Protein AF-A0A2R6NKN7-F1 (afdb_monomer_lite)

Radius of gyration: 18.36 Å; chains: 1; bounding box: 41×21×48 Å

Sequence (72 aa):
MSDGLCAVALQELSGWTNQRKAFGKPLNSQAVIRSKLAAMIARAESVQSWLENLTYQMNNMSYKEQAQKLAG

Organism: NCBI:txid98765

Foldseek 3Di:
DVLVVLVVVLVVVVVVQQVDDDPNGGNCVDPVSVVVSVVSVVVSVVVVVVVVVLVVCVVPDDPVVCCVPVVD

pLDDT: mean 79.85, std 10.1, range [44.34, 90.94]

Structure (mmCIF, N/CA/C/O backbone):
data_AF-A0A2R6NKN7-F1
#
_entry.id   AF-A0A2R6NKN7-F1
#
loop_
_atom_site.group_PDB
_atom_site.id
_atom_site.type_symbol
_atom_site.label_atom_id
_atom_site.label_alt_id
_atom_site.label_comp_id
_atom_site.label_asym_id
_atom_site.label_entity_id
_atom_site.label_seq_id
_atom_site.pdbx_PDB_ins_code
_atom_site.Cartn_x
_atom_site.Cartn_y
_atom_site.Cartn_z
_atom_site.occupancy
_atom_site.B_iso_or_equiv
_atom_site.auth_seq_id
_atom_site.auth_comp_id
_atom_site.auth_asym_id
_atom_site.auth_atom_id
_atom_site.pdbx_PDB_model_num
ATOM 1 N N . MET A 1 1 ? 8.211 11.116 -10.093 1.00 44.34 1 MET A N 1
ATOM 2 C CA . MET A 1 1 ? 7.431 12.197 -9.431 1.00 44.34 1 MET A CA 1
ATOM 3 C C . MET A 1 1 ? 6.064 11.701 -8.940 1.00 44.34 1 MET A C 1
ATOM 5 O O . MET A 1 1 ? 5.555 12.261 -7.981 1.00 44.34 1 MET A O 1
ATOM 9 N N . SER A 1 2 ? 5.498 10.631 -9.520 1.00 46.06 2 SER A N 1
ATOM 10 C CA . SER A 1 2 ? 4.265 9.967 -9.054 1.00 46.06 2 SER A CA 1
ATOM 11 C C . SER A 1 2 ? 4.408 9.194 -7.735 1.00 46.06 2 SER A C 1
ATOM 13 O O . SER A 1 2 ? 3.449 9.119 -6.972 1.00 46.06 2 SER A O 1
ATOM 15 N N . ASP A 1 3 ? 5.594 8.654 -7.439 1.00 57.81 3 ASP A N 1
ATOM 16 C CA . ASP A 1 3 ? 5.761 7.665 -6.356 1.00 57.81 3 ASP A CA 1
ATOM 17 C C . ASP A 1 3 ? 5.752 8.297 -4.956 1.00 57.81 3 ASP A C 1
ATOM 19 O O . ASP A 1 3 ? 5.257 7.707 -3.997 1.00 57.81 3 ASP A O 1
ATOM 23 N N . GLY A 1 4 ? 6.198 9.553 -4.844 1.00 63.97 4 GLY A N 1
ATOM 24 C CA . GLY A 1 4 ? 6.162 10.297 -3.582 1.00 63.97 4 GLY A CA 1
ATOM 25 C C . GLY A 1 4 ? 4.746 10.660 -3.125 1.00 63.97 4 GLY A C 1
ATOM 26 O O . GLY A 1 4 ? 4.490 10.758 -1.928 1.00 63.97 4 GLY A O 1
ATOM 27 N N . LEU A 1 5 ? 3.798 10.813 -4.056 1.00 63.19 5 LEU A N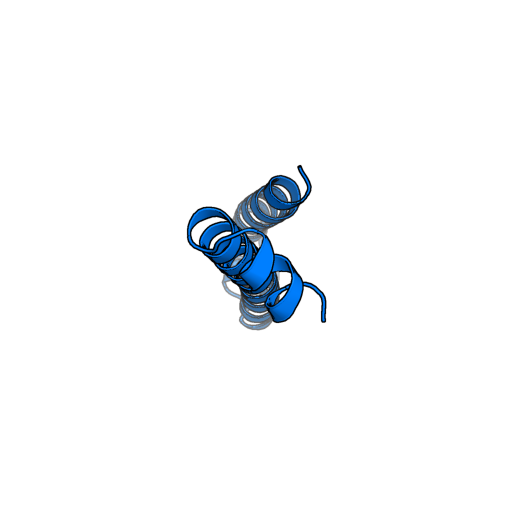 1
ATOM 28 C CA . LEU A 1 5 ? 2.444 11.262 -3.728 1.00 63.19 5 LEU A CA 1
ATOM 29 C C . LEU A 1 5 ? 1.654 10.195 -2.951 1.00 63.19 5 LEU A C 1
ATOM 31 O O . LEU A 1 5 ? 0.933 10.527 -2.011 1.00 63.19 5 LEU A O 1
ATOM 35 N N . CYS A 1 6 ? 1.816 8.913 -3.302 1.00 72.25 6 CYS A N 1
ATOM 36 C CA . CYS A 1 6 ? 1.131 7.815 -2.613 1.00 72.25 6 CYS A CA 1
ATOM 37 C C . CYS A 1 6 ? 1.655 7.607 -1.185 1.00 72.25 6 CYS A C 1
ATOM 39 O O . CYS A 1 6 ? 0.858 7.407 -0.269 1.00 72.25 6 CYS A O 1
ATOM 41 N N . ALA A 1 7 ? 2.972 7.703 -0.980 1.00 76.69 7 ALA A N 1
ATOM 42 C CA . ALA A 1 7 ? 3.579 7.547 0.340 1.00 76.69 7 ALA A CA 1
ATOM 43 C C . ALA A 1 7 ? 3.152 8.667 1.304 1.00 76.69 7 ALA A C 1
ATOM 45 O O . ALA A 1 7 ? 2.749 8.390 2.435 1.00 76.69 7 ALA A O 1
ATOM 46 N N . VAL A 1 8 ? 3.149 9.919 0.834 1.00 80.81 8 VAL A N 1
ATOM 47 C CA . VAL A 1 8 ? 2.704 11.074 1.630 1.00 80.81 8 VAL A CA 1
ATOM 48 C C . VAL A 1 8 ? 1.219 10.950 1.985 1.00 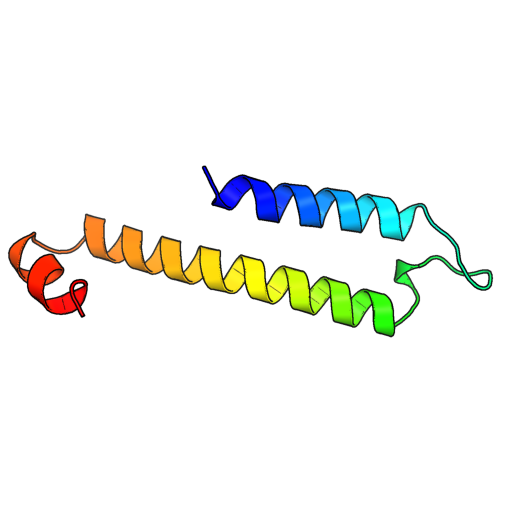80.81 8 VAL A C 1
ATOM 50 O O . VAL A 1 8 ? 0.848 11.117 3.143 1.00 80.81 8 VAL A O 1
ATOM 53 N N . ALA A 1 9 ? 0.363 10.564 1.033 1.00 81.75 9 ALA A N 1
ATOM 54 C CA . ALA A 1 9 ? -1.067 10.393 1.292 1.00 81.75 9 ALA A CA 1
ATOM 55 C C . ALA A 1 9 ? -1.368 9.316 2.356 1.00 81.75 9 ALA A C 1
ATOM 57 O O . ALA A 1 9 ? -2.249 9.507 3.195 1.00 81.75 9 ALA A O 1
ATOM 58 N N . LEU A 1 10 ? -0.635 8.196 2.353 1.00 85.25 10 LEU A N 1
ATOM 59 C CA . LEU A 1 10 ? -0.774 7.138 3.362 1.00 85.25 10 LEU A CA 1
ATOM 60 C C . LEU A 1 10 ? -0.314 7.594 4.751 1.00 85.25 10 LEU A C 1
ATOM 62 O O . LEU A 1 10 ? -0.952 7.263 5.754 1.00 85.25 10 LEU A O 1
ATOM 66 N N . GLN A 1 11 ? 0.770 8.366 4.808 1.00 84.06 11 GLN A N 1
ATOM 67 C CA . GLN A 1 11 ? 1.330 8.883 6.053 1.00 84.06 11 GLN A CA 1
ATOM 68 C C . GLN A 1 11 ? 0.377 9.887 6.718 1.00 84.06 11 GLN A C 1
ATOM 70 O O . GLN A 1 11 ? 0.057 9.744 7.901 1.00 84.06 11 GLN A O 1
ATOM 75 N N . GLU A 1 12 ? -0.185 10.808 5.934 1.00 85.56 12 GLU A N 1
ATOM 76 C CA . GLU A 1 12 ? -1.210 11.753 6.390 1.00 85.56 12 GLU A CA 1
ATOM 77 C C . GLU A 1 12 ? -2.488 11.038 6.856 1.00 85.56 12 GLU A C 1
ATOM 79 O O . GLU A 1 12 ? -3.043 11.350 7.915 1.00 85.56 12 GLU A O 1
ATOM 84 N N . LEU A 1 13 ? -2.939 10.012 6.124 1.00 85.25 13 LEU A N 1
ATOM 85 C CA . LEU A 1 13 ? -4.126 9.232 6.493 1.00 85.25 13 LEU A CA 1
ATOM 86 C C . LEU A 1 13 ? -3.924 8.458 7.809 1.00 85.25 13 LEU A C 1
ATOM 88 O O . LEU A 1 13 ? -4.839 8.374 8.636 1.00 85.25 13 LEU A O 1
ATOM 92 N N . SER A 1 14 ? -2.726 7.918 8.036 1.00 83.31 14 SER A N 1
ATOM 93 C CA . SER A 1 14 ? -2.357 7.273 9.302 1.00 83.31 14 SER A CA 1
ATOM 94 C C . SER A 1 14 ? -2.381 8.271 10.468 1.00 83.31 14 SER A C 1
ATOM 96 O O . SER A 1 14 ? -2.988 8.006 11.509 1.00 83.31 14 SER A O 1
ATOM 98 N N . GLY A 1 15 ? -1.828 9.474 10.277 1.00 85.94 15 GLY A N 1
ATOM 99 C CA . GLY A 1 15 ? -1.910 10.556 11.264 1.00 85.94 15 GLY A CA 1
ATOM 100 C C . GLY A 1 15 ? -3.356 10.937 11.597 1.00 85.94 15 GLY A C 1
ATOM 101 O O . GLY A 1 15 ? -3.748 11.008 12.764 1.00 85.94 15 GLY A O 1
ATOM 102 N N . TRP A 1 16 ? -4.191 11.090 10.573 1.00 85.94 16 TRP A N 1
ATOM 103 C CA . TRP A 1 16 ? -5.584 11.500 10.722 1.00 85.94 16 TRP A CA 1
ATOM 104 C C . TRP A 1 16 ? -6.472 10.441 11.393 1.00 85.94 16 TRP A C 1
ATOM 106 O O . TRP A 1 16 ? -7.327 10.763 12.224 1.00 85.94 16 TRP A O 1
ATOM 116 N N . THR A 1 17 ? -6.260 9.157 11.088 1.00 84.62 17 THR A N 1
ATOM 117 C CA . THR A 1 17 ? -7.006 8.042 11.706 1.00 84.62 17 THR A CA 1
ATOM 118 C C . THR A 1 17 ? -6.656 7.822 13.180 1.00 84.62 17 THR A C 1
ATOM 120 O O . THR A 1 17 ? -7.492 7.308 13.928 1.00 84.62 17 THR A O 1
ATOM 123 N N . ASN A 1 18 ? -5.469 8.252 13.616 1.00 84.00 18 ASN A N 1
ATOM 124 C CA . ASN A 1 18 ? -5.067 8.256 15.024 1.00 84.00 18 ASN A CA 1
ATOM 125 C C . ASN A 1 18 ? -5.676 9.426 15.810 1.00 84.00 18 ASN A C 1
ATOM 127 O O . ASN A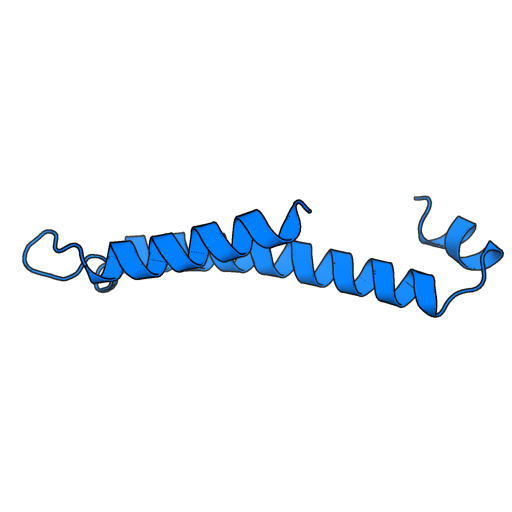 1 18 ? -6.034 9.266 16.976 1.00 84.00 18 ASN A O 1
ATOM 131 N N . GLN A 1 19 ? -5.828 10.592 15.178 1.00 85.25 19 GLN A N 1
ATOM 132 C CA . GLN A 1 19 ? -6.398 11.783 15.818 1.00 85.25 19 GLN A CA 1
ATOM 133 C C . GLN A 1 19 ? -7.921 11.690 15.987 1.00 85.25 19 GLN A C 1
ATOM 135 O O . GLN A 1 19 ? -8.483 12.242 16.935 1.00 85.25 19 GLN A O 1
ATOM 140 N N . ARG A 1 20 ? -8.614 10.983 15.085 1.00 82.94 20 ARG A N 1
ATOM 141 C CA . ARG A 1 20 ? -10.077 10.886 15.113 1.00 82.94 20 ARG A CA 1
ATOM 142 C C . ARG A 1 20 ? -10.588 9.745 15.982 1.00 82.94 20 ARG A C 1
ATOM 144 O O . ARG A 1 20 ? -10.117 8.611 15.921 1.00 82.94 20 ARG A O 1
ATOM 151 N N . LYS A 1 21 ? -11.641 10.047 16.740 1.00 83.31 21 LYS A N 1
ATOM 152 C CA . LYS A 1 21 ? -12.410 9.080 17.527 1.00 83.31 21 LYS A CA 1
ATOM 153 C C . LYS A 1 21 ? -13.809 8.949 16.930 1.00 83.31 21 LYS A C 1
ATOM 155 O O . LYS A 1 21 ? -14.445 9.956 16.636 1.00 83.31 21 LYS A O 1
ATOM 160 N N . ALA A 1 22 ? -14.290 7.722 16.771 1.00 76.69 22 ALA A N 1
ATOM 161 C CA . ALA A 1 22 ? -15.678 7.424 16.428 1.00 76.69 22 ALA A CA 1
ATOM 162 C C . ALA A 1 22 ? -16.172 6.271 17.302 1.00 76.69 22 ALA A C 1
ATOM 164 O O . ALA A 1 22 ? -15.412 5.357 17.625 1.00 76.69 22 ALA A O 1
ATOM 165 N N . PHE A 1 23 ? -17.442 6.313 17.703 1.00 76.94 23 PHE A N 1
ATOM 166 C CA . PHE A 1 23 ? -18.033 5.303 18.593 1.00 76.94 23 PHE A CA 1
ATOM 167 C C . PHE A 1 23 ? -17.258 5.128 19.915 1.00 76.94 23 PHE A C 1
ATOM 169 O O . PHE A 1 23 ? -17.059 4.015 20.397 1.00 76.94 23 PHE A O 1
ATOM 176 N N . GLY A 1 24 ? -16.753 6.233 20.478 1.00 80.69 24 GLY A N 1
ATOM 177 C CA . GLY A 1 24 ? -16.016 6.240 21.749 1.00 80.69 24 GLY A CA 1
ATOM 178 C C . GLY A 1 24 ? -14.605 5.639 21.701 1.00 80.69 24 GLY A C 1
ATOM 179 O O . GLY A 1 24 ? -13.922 5.632 22.722 1.00 80.69 24 GLY A O 1
ATOM 180 N N . LYS A 1 25 ? -14.135 5.166 20.537 1.00 79.88 25 LYS A N 1
ATOM 181 C CA . LYS A 1 25 ? -12.792 4.594 20.342 1.00 79.88 25 LYS A C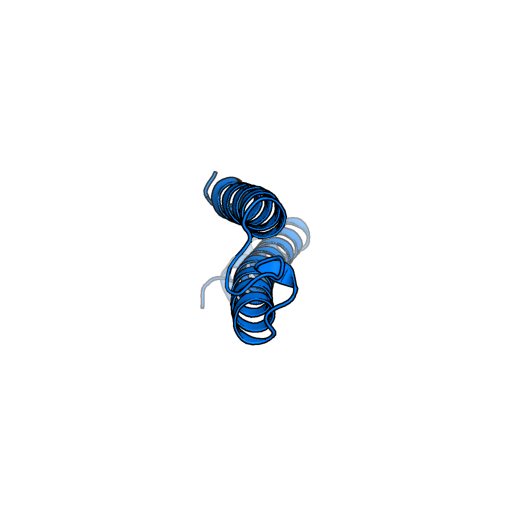A 1
ATOM 182 C C . LYS A 1 25 ? -12.053 5.303 19.197 1.00 79.88 25 LYS A C 1
ATOM 184 O O . LYS A 1 25 ? -12.697 5.884 18.322 1.00 79.88 25 LYS A O 1
ATOM 189 N N . PRO A 1 26 ? -10.712 5.290 19.173 1.00 81.81 26 PRO A N 1
ATOM 190 C CA . PRO A 1 26 ? -9.953 5.792 18.029 1.00 81.81 26 PRO A CA 1
ATOM 191 C C . PRO A 1 26 ? -10.319 5.049 16.735 1.00 81.81 26 PRO A C 1
ATOM 193 O O . PRO A 1 26 ? -10.617 3.852 16.758 1.00 81.81 26 PRO A O 1
ATOM 196 N N . LEU A 1 27 ? -10.282 5.739 15.593 1.00 82.06 27 LEU A N 1
ATOM 197 C CA . LEU A 1 27 ? -10.642 5.160 14.291 1.00 82.06 27 LEU A CA 1
ATOM 198 C C . LEU A 1 27 ? -9.729 3.983 13.916 1.00 82.06 27 LEU A C 1
ATOM 200 O O . LEU A 1 27 ? -10.198 2.992 13.357 1.00 82.06 27 LEU A O 1
ATOM 204 N N . ASN A 1 28 ? -8.453 4.051 14.309 1.00 81.00 28 ASN A N 1
ATOM 205 C CA . ASN A 1 28 ? -7.473 2.972 14.149 1.00 81.00 28 ASN A CA 1
ATOM 206 C C . ASN A 1 28 ? -7.861 1.663 14.876 1.00 81.00 28 ASN A C 1
ATOM 208 O O . ASN A 1 28 ? -7.395 0.578 14.525 1.00 81.00 28 ASN A O 1
ATOM 212 N N . SER A 1 29 ? -8.730 1.736 15.886 1.00 83.69 29 SER A N 1
ATOM 213 C CA . SER A 1 29 ? -9.116 0.584 16.700 1.00 83.69 29 SER A CA 1
ATOM 214 C C . SER A 1 29 ? -10.202 -0.236 16.008 1.00 83.69 29 SER A C 1
ATOM 216 O O . SER A 1 29 ? -10.393 -1.411 16.329 1.00 83.69 29 SER A O 1
ATOM 218 N N . GLN A 1 30 ? -10.850 0.334 14.992 1.00 86.69 30 GLN A N 1
ATOM 219 C CA . GLN A 1 30 ? -11.846 -0.341 14.173 1.00 86.69 30 GLN A CA 1
ATOM 220 C C . GLN A 1 30 ? -11.168 -1.243 13.134 1.00 86.69 30 GLN A C 1
ATOM 222 O O . GLN A 1 30 ? -10.375 -0.786 12.308 1.00 86.69 30 GLN A O 1
ATOM 227 N N . ALA A 1 31 ? -11.510 -2.534 13.139 1.00 87.06 31 ALA A N 1
ATOM 228 C CA . ALA A 1 31 ? -10.911 -3.524 12.239 1.00 87.06 31 ALA A CA 1
ATOM 229 C C . ALA A 1 31 ? -11.121 -3.189 10.749 1.00 87.06 31 ALA A C 1
ATOM 231 O O . ALA A 1 31 ? -10.214 -3.373 9.940 1.00 87.06 31 ALA A O 1
ATOM 232 N N . VAL A 1 32 ? -12.282 -2.625 10.396 1.00 89.31 32 VAL A N 1
ATOM 233 C CA . VAL A 1 32 ? -12.620 -2.235 9.015 1.00 89.31 32 VAL A CA 1
ATOM 234 C C . VAL A 1 32 ? -11.693 -1.135 8.491 1.00 89.31 32 VAL A C 1
ATOM 236 O O . VAL A 1 32 ? -11.252 -1.188 7.345 1.00 89.31 32 VAL A O 1
ATOM 239 N N . ILE A 1 33 ? -11.366 -0.152 9.333 1.00 88.56 33 ILE A N 1
ATOM 240 C CA . ILE A 1 33 ? -10.481 0.958 8.961 1.00 88.56 33 ILE A CA 1
ATOM 241 C C . ILE A 1 33 ? -9.051 0.453 8.784 1.00 88.56 33 ILE A C 1
ATOM 243 O O . ILE A 1 33 ? -8.418 0.781 7.784 1.00 88.56 33 ILE A O 1
ATOM 247 N N . ARG A 1 34 ? -8.571 -0.416 9.685 1.00 88.00 34 ARG A N 1
ATOM 248 C CA . ARG A 1 34 ? -7.246 -1.041 9.542 1.00 88.00 34 ARG A CA 1
ATOM 249 C C . ARG A 1 34 ? -7.129 -1.881 8.279 1.00 88.00 34 ARG A C 1
ATOM 251 O O . ARG A 1 34 ? -6.137 -1.761 7.576 1.00 88.00 34 ARG A O 1
ATOM 258 N N . SER A 1 35 ? -8.139 -2.696 7.973 1.00 90.94 35 SER A N 1
ATOM 259 C CA . SER A 1 35 ? -8.148 -3.514 6.756 1.00 90.94 35 SER A CA 1
ATOM 260 C C . SER A 1 35 ? -8.090 -2.649 5.492 1.00 90.94 35 SER A C 1
ATOM 262 O O . SER A 1 35 ? -7.302 -2.932 4.592 1.00 90.94 35 SER A O 1
ATOM 264 N N . LYS A 1 36 ? -8.852 -1.547 5.447 1.00 89.38 36 LYS A N 1
ATOM 265 C CA . LYS A 1 36 ? -8.810 -0.592 4.329 1.00 89.38 36 LYS A CA 1
ATOM 266 C C . LYS A 1 36 ? -7.451 0.096 4.204 1.00 89.38 36 LYS A C 1
ATOM 268 O O . LYS A 1 36 ? -6.921 0.166 3.101 1.00 89.38 36 LYS A O 1
ATOM 273 N N . LEU A 1 37 ? -6.878 0.561 5.316 1.00 87.81 37 LEU A N 1
ATOM 274 C CA . LEU A 1 37 ? -5.561 1.198 5.327 1.00 87.81 37 LEU A CA 1
ATOM 275 C C . LEU A 1 37 ? -4.468 0.226 4.860 1.00 87.81 37 LEU A C 1
ATOM 277 O O . LEU A 1 37 ? -3.682 0.569 3.983 1.00 87.81 37 LEU A O 1
ATOM 281 N N . ALA A 1 38 ? -4.474 -1.008 5.370 1.00 87.88 38 ALA A N 1
ATOM 282 C CA . ALA A 1 38 ? -3.536 -2.052 4.964 1.00 87.88 38 ALA A CA 1
ATOM 283 C C . ALA A 1 38 ? -3.650 -2.383 3.467 1.00 87.88 38 ALA A C 1
ATOM 285 O O . ALA A 1 38 ? -2.636 -2.519 2.791 1.00 87.88 38 ALA A O 1
ATOM 286 N N . ALA A 1 39 ? -4.868 -2.446 2.920 1.00 90.38 39 ALA A N 1
ATOM 287 C CA . ALA A 1 39 ? -5.072 -2.670 1.489 1.00 90.38 39 ALA A CA 1
ATOM 288 C C . ALA A 1 39 ? -4.540 -1.514 0.622 1.00 90.38 39 ALA A C 1
ATOM 290 O O . ALA A 1 39 ? -4.047 -1.753 -0.480 1.00 90.38 39 ALA A O 1
ATOM 291 N N . MET A 1 40 ? -4.633 -0.268 1.098 1.00 88.19 40 MET A N 1
ATOM 292 C CA . MET A 1 40 ? -4.055 0.885 0.400 1.00 88.19 40 MET A CA 1
ATOM 293 C C . MET A 1 40 ? -2.522 0.847 0.424 1.00 88.19 40 MET A C 1
ATOM 295 O O . MET A 1 40 ? -1.907 1.081 -0.613 1.00 88.19 40 MET A O 1
ATOM 299 N N . ILE A 1 41 ? -1.921 0.496 1.567 1.00 88.06 41 ILE A N 1
ATOM 300 C CA . ILE A 1 41 ? -0.464 0.335 1.712 1.00 88.06 41 ILE A CA 1
ATOM 301 C C . ILE A 1 41 ? 0.045 -0.773 0.786 1.00 88.06 41 ILE A C 1
ATOM 303 O O . ILE A 1 41 ? 0.928 -0.523 -0.026 1.00 88.06 41 ILE A O 1
ATOM 307 N N . ALA A 1 42 ? -0.583 -1.951 0.814 1.00 89.31 42 ALA A N 1
ATOM 308 C CA . ALA A 1 42 ? -0.176 -3.090 -0.009 1.00 89.31 42 ALA A CA 1
ATOM 309 C C . ALA A 1 42 ? -0.180 -2.774 -1.516 1.00 89.31 42 ALA A C 1
ATOM 311 O O . ALA A 1 42 ? 0.674 -3.251 -2.258 1.00 89.31 42 ALA A O 1
ATOM 312 N N . ARG A 1 43 ? -1.131 -1.951 -1.981 1.00 88.31 43 ARG A N 1
ATOM 313 C CA . ARG A 1 43 ? -1.181 -1.499 -3.382 1.00 88.31 43 ARG A CA 1
ATOM 314 C C . ARG A 1 43 ? -0.070 -0.513 -3.727 1.00 88.31 43 ARG A C 1
ATOM 316 O O . ARG A 1 43 ? 0.430 -0.549 -4.844 1.00 88.31 43 ARG A O 1
ATOM 323 N N . ALA A 1 44 ? 0.287 0.384 -2.812 1.00 88.06 44 ALA A N 1
ATOM 324 C CA . ALA A 1 44 ? 1.385 1.317 -3.040 1.00 88.06 44 ALA A CA 1
ATOM 325 C C . ALA A 1 44 ? 2.736 0.582 -3.056 1.00 88.06 44 ALA A C 1
ATOM 327 O O . ALA A 1 44 ? 3.535 0.790 -3.968 1.00 88.06 44 ALA A O 1
ATOM 328 N N . GLU A 1 45 ? 2.951 -0.330 -2.106 1.00 85.88 45 GLU A N 1
ATOM 329 C CA . GLU A 1 45 ? 4.170 -1.143 -2.016 1.00 85.88 45 GLU A CA 1
ATOM 330 C C . GLU A 1 45 ? 4.336 -2.075 -3.220 1.00 85.88 45 GLU A C 1
ATOM 332 O O . GLU A 1 45 ? 5.450 -2.237 -3.713 1.00 85.88 45 GLU A O 1
ATOM 337 N N . SER A 1 46 ? 3.252 -2.652 -3.755 1.00 88.38 46 SER A N 1
ATOM 338 C CA . SER A 1 46 ? 3.361 -3.513 -4.939 1.00 88.38 46 SER A CA 1
ATOM 339 C C . SER A 1 46 ? 3.832 -2.748 -6.178 1.00 88.38 46 SER A C 1
ATOM 341 O O . SER A 1 46 ? 4.644 -3.264 -6.945 1.00 88.38 46 SER A O 1
ATOM 343 N N . VAL A 1 47 ? 3.364 -1.510 -6.363 1.00 88.19 47 VAL A N 1
ATOM 344 C CA . VAL A 1 47 ? 3.793 -0.649 -7.474 1.00 88.19 47 VAL A CA 1
ATOM 345 C C . VAL A 1 47 ? 5.241 -0.202 -7.284 1.00 88.19 47 VAL A C 1
ATOM 347 O O . VAL A 1 47 ? 6.016 -0.277 -8.236 1.00 88.19 47 VAL A O 1
ATOM 350 N N . GLN A 1 48 ? 5.626 0.200 -6.068 1.00 86.81 48 GLN A N 1
ATOM 351 C CA . GLN A 1 48 ? 7.015 0.544 -5.748 1.00 86.81 48 GLN A CA 1
ATOM 352 C C . GLN A 1 48 ? 7.946 -0.642 -6.021 1.00 86.81 48 GLN A C 1
ATOM 354 O O . GLN A 1 48 ? 8.917 -0.496 -6.756 1.00 86.81 48 GLN A O 1
ATOM 359 N N . SER A 1 49 ? 7.622 -1.822 -5.492 1.00 87.88 49 SER A N 1
ATOM 360 C CA . SER A 1 49 ? 8.424 -3.032 -5.677 1.00 87.88 49 SER A CA 1
ATOM 361 C C . SER A 1 49 ? 8.563 -3.399 -7.156 1.00 87.88 49 SER A C 1
ATOM 363 O O . SER A 1 49 ? 9.649 -3.760 -7.612 1.00 87.88 49 SER A O 1
ATOM 365 N N . TRP A 1 50 ? 7.492 -3.254 -7.941 1.00 88.38 50 TRP A N 1
ATOM 366 C CA . TRP A 1 50 ? 7.549 -3.496 -9.381 1.00 88.38 50 TRP A CA 1
ATOM 367 C C . TRP A 1 50 ? 8.438 -2.483 -10.114 1.00 88.38 50 TRP A C 1
ATOM 369 O O . TRP A 1 50 ? 9.237 -2.876 -10.965 1.00 88.38 50 TRP A O 1
ATOM 379 N N . LEU A 1 51 ? 8.355 -1.198 -9.760 1.00 86.31 51 LEU A N 1
ATOM 380 C CA . LEU A 1 51 ? 9.194 -0.145 -10.336 1.00 86.31 51 LEU A CA 1
ATOM 381 C C . LEU A 1 51 ? 10.675 -0.323 -9.969 1.00 86.31 51 LEU A C 1
ATOM 383 O O . LEU A 1 51 ? 11.550 -0.175 -10.824 1.00 86.31 51 LEU A O 1
ATOM 387 N N . GLU A 1 52 ? 10.969 -0.670 -8.719 1.00 86.06 52 GLU A N 1
ATOM 388 C CA . GLU A 1 52 ? 12.325 -0.980 -8.254 1.00 86.06 52 GLU A CA 1
ATOM 389 C C . GLU A 1 52 ? 12.897 -2.187 -8.983 1.00 86.06 52 GLU A C 1
ATOM 391 O O . GLU A 1 52 ? 14.034 -2.152 -9.449 1.00 86.06 52 GLU A O 1
ATOM 396 N N . ASN A 1 53 ? 12.088 -3.229 -9.162 1.00 86.88 53 ASN A N 1
ATOM 397 C CA . ASN A 1 53 ? 12.492 -4.380 -9.946 1.00 86.88 53 ASN A CA 1
ATOM 398 C C . ASN A 1 53 ? 12.792 -3.975 -11.399 1.00 86.88 53 ASN A C 1
ATOM 400 O O . ASN A 1 53 ? 13.856 -4.304 -11.909 1.00 86.88 53 ASN A O 1
ATOM 404 N N . LEU A 1 54 ? 11.924 -3.204 -12.059 1.00 83.38 54 LEU A N 1
ATOM 405 C CA . LEU A 1 54 ? 12.168 -2.737 -13.430 1.00 83.38 54 LEU A CA 1
ATOM 406 C C . LEU A 1 54 ? 13.439 -1.891 -13.552 1.00 83.38 54 LEU A C 1
ATOM 408 O O . LEU A 1 54 ? 14.261 -2.134 -14.431 1.00 83.38 54 LEU A O 1
ATOM 412 N N . THR A 1 55 ? 13.629 -0.920 -12.664 1.00 83.94 55 THR A N 1
ATOM 413 C CA . THR A 1 55 ? 14.812 -0.044 -12.688 1.00 83.94 55 THR A CA 1
ATOM 414 C C . THR A 1 55 ? 16.099 -0.801 -12.360 1.00 83.94 55 THR A C 1
ATOM 416 O O . THR A 1 55 ? 17.138 -0.540 -12.972 1.00 83.94 55 THR A O 1
ATOM 419 N N . TYR A 1 56 ? 16.045 -1.801 -11.477 1.00 86.44 56 TYR A N 1
ATOM 420 C CA . TYR A 1 56 ? 17.156 -2.721 -11.244 1.00 86.44 56 TYR A CA 1
ATOM 421 C C . TYR A 1 56 ? 17.504 -3.522 -12.503 1.00 86.44 56 TYR A C 1
ATOM 423 O O . TYR A 1 56 ? 18.678 -3.622 -12.866 1.00 86.44 56 TYR A O 1
ATOM 431 N N . GLN A 1 57 ? 16.494 -4.048 -13.200 1.00 80.00 57 GLN A N 1
ATOM 432 C CA . GLN A 1 57 ? 16.678 -4.765 -14.462 1.00 80.00 57 GLN A CA 1
ATOM 433 C C . GLN A 1 57 ? 17.264 -3.848 -15.551 1.00 80.00 57 GLN A C 1
ATOM 435 O O . GLN A 1 57 ? 18.131 -4.274 -16.311 1.00 80.00 57 GLN A O 1
ATOM 440 N N . MET A 1 58 ? 16.884 -2.567 -15.593 1.00 77.50 58 MET A N 1
ATOM 441 C CA . MET A 1 58 ? 17.484 -1.595 -16.514 1.00 77.50 58 MET A CA 1
ATOM 442 C C . MET A 1 58 ? 18.974 -1.357 -16.220 1.00 77.50 58 MET A C 1
ATOM 444 O O . MET A 1 58 ? 19.799 -1.379 -17.124 1.00 77.50 58 MET A O 1
ATOM 448 N N . ASN A 1 59 ? 19.373 -1.181 -14.964 1.00 79.88 59 ASN A N 1
ATOM 449 C CA . ASN A 1 59 ? 20.779 -0.880 -14.666 1.00 79.88 59 ASN A CA 1
ATOM 450 C C . ASN A 1 59 ? 21.727 -2.085 -14.815 1.00 79.88 59 ASN A C 1
ATOM 452 O O . ASN A 1 59 ? 22.936 -1.887 -14.903 1.00 79.88 59 ASN A O 1
ATOM 456 N N . ASN A 1 60 ? 21.202 -3.315 -14.858 1.00 80.06 60 ASN A N 1
ATOM 457 C CA . ASN A 1 60 ? 22.007 -4.543 -14.893 1.00 80.06 60 ASN A CA 1
ATOM 458 C C . ASN A 1 60 ? 21.892 -5.355 -16.196 1.00 80.06 60 ASN A C 1
ATOM 460 O O . ASN A 1 60 ? 22.541 -6.393 -16.309 1.00 80.06 60 ASN A O 1
ATOM 464 N N . MET A 1 61 ? 21.104 -4.915 -17.184 1.00 70.75 61 MET A N 1
ATOM 465 C CA . MET A 1 61 ? 21.003 -5.578 -18.495 1.00 70.75 61 MET A CA 1
ATOM 466 C C . MET A 1 61 ? 21.524 -4.698 -19.626 1.00 70.75 61 MET A C 1
ATOM 468 O O . MET A 1 61 ? 21.329 -3.481 -19.628 1.00 70.75 61 MET A O 1
ATOM 472 N N . SER A 1 62 ? 22.138 -5.324 -20.635 1.00 73.94 62 SER A N 1
ATOM 473 C CA . SER A 1 62 ? 22.534 -4.612 -21.851 1.00 73.94 62 SER A CA 1
ATOM 474 C C . SER A 1 62 ? 21.305 -4.114 -22.622 1.00 73.94 62 SER A C 1
ATOM 476 O O . SER A 1 62 ? 20.229 -4.710 -22.562 1.00 73.94 62 SER A O 1
ATOM 478 N N . TYR A 1 63 ? 21.466 -3.042 -23.403 1.00 68.00 63 TYR A N 1
ATOM 479 C CA . TYR A 1 63 ? 20.382 -2.437 -24.192 1.00 68.00 63 TYR A CA 1
ATOM 480 C C . TYR A 1 63 ? 19.627 -3.456 -25.069 1.00 68.00 63 TYR A C 1
ATOM 482 O O . TYR A 1 63 ? 18.409 -3.384 -25.224 1.00 68.00 63 TYR A O 1
ATOM 490 N N . LYS A 1 64 ? 20.347 -4.452 -25.600 1.00 68.19 64 LYS A N 1
ATOM 491 C CA . LYS A 1 64 ? 19.789 -5.502 -26.461 1.00 68.19 64 LYS A CA 1
ATOM 492 C C . LYS A 1 64 ? 18.899 -6.485 -25.688 1.00 68.19 64 LYS A C 1
ATOM 494 O O . LYS A 1 64 ? 17.903 -6.952 -26.227 1.00 68.19 64 LYS A O 1
ATOM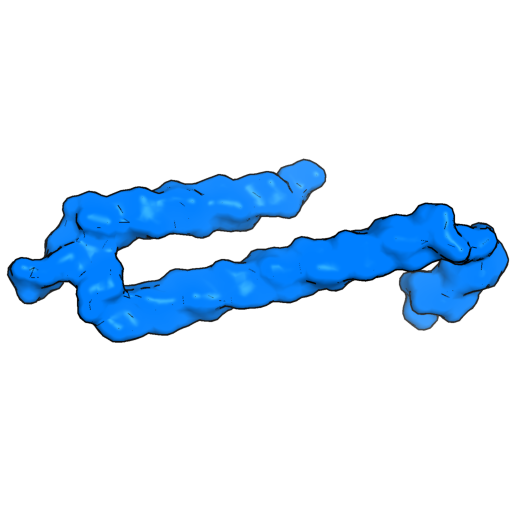 499 N N . GLU A 1 65 ? 19.232 -6.761 -24.429 1.00 70.31 65 GLU A N 1
ATOM 500 C CA . GLU A 1 65 ? 18.448 -7.629 -23.541 1.00 70.31 65 GLU A CA 1
ATOM 501 C C . GLU A 1 65 ? 17.273 -6.888 -22.900 1.00 70.31 65 GLU A C 1
ATOM 503 O O . GLU A 1 65 ? 16.197 -7.466 -22.758 1.00 70.31 65 GLU A O 1
ATOM 508 N N . GLN A 1 66 ? 17.426 -5.596 -22.589 1.00 70.00 66 GLN A N 1
ATOM 509 C CA . GLN A 1 66 ? 16.304 -4.750 -22.171 1.00 70.00 66 GLN A CA 1
ATOM 510 C C . GLN A 1 66 ? 15.223 -4.683 -23.248 1.00 70.00 66 GLN A C 1
ATOM 512 O O . GLN A 1 66 ? 14.049 -4.883 -22.945 1.00 70.00 66 GLN A O 1
ATOM 517 N N . ALA A 1 67 ? 15.613 -4.452 -24.506 1.00 69.00 67 ALA A N 1
ATOM 518 C CA . ALA A 1 67 ? 14.672 -4.366 -25.619 1.00 69.00 67 ALA A CA 1
ATOM 519 C C . ALA A 1 67 ? 13.904 -5.677 -25.861 1.00 69.00 67 ALA A C 1
ATOM 521 O O . ALA A 1 67 ? 12.795 -5.628 -26.373 1.00 69.00 67 ALA A O 1
ATOM 522 N N . GLN A 1 68 ? 14.463 -6.835 -25.487 1.00 70.50 68 GLN A N 1
ATOM 523 C CA . GLN A 1 68 ? 13.782 -8.132 -25.604 1.00 70.50 68 GLN A CA 1
ATOM 524 C C . GLN A 1 68 ? 12.957 -8.530 -24.374 1.00 70.50 68 GLN A C 1
ATOM 526 O O . GLN A 1 68 ? 12.034 -9.322 -24.518 1.00 70.50 68 GLN A O 1
ATOM 531 N N . LYS A 1 69 ? 13.312 -8.064 -23.168 1.00 68.56 69 LYS A N 1
ATOM 532 C CA . LYS A 1 69 ? 12.683 -8.518 -21.913 1.00 68.56 69 LYS A CA 1
ATOM 533 C C . LYS A 1 69 ? 11.753 -7.496 -21.257 1.00 68.56 69 LYS A C 1
ATOM 535 O O . LYS A 1 69 ? 10.926 -7.897 -20.444 1.00 68.56 69 LYS A O 1
ATOM 540 N N . LEU A 1 70 ? 11.907 -6.202 -21.551 1.00 68.19 70 LEU A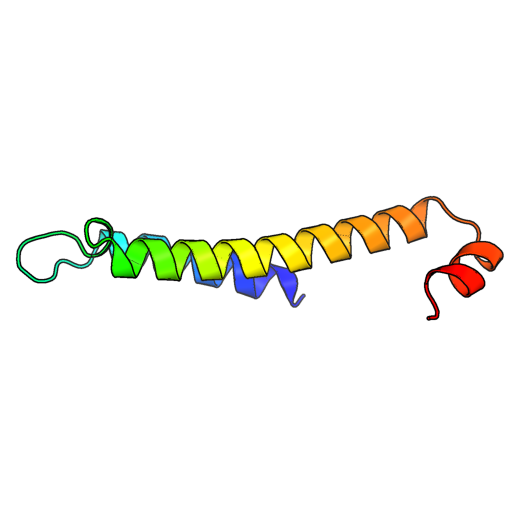 N 1
ATOM 541 C CA . LEU A 1 70 ? 11.076 -5.126 -20.987 1.00 68.19 70 LEU A CA 1
ATOM 542 C C . LEU A 1 70 ? 10.084 -4.524 -21.991 1.00 68.19 70 LEU A C 1
ATOM 544 O O . LEU A 1 70 ? 9.074 -3.969 -21.561 1.00 68.19 70 LEU A O 1
ATOM 548 N N . ALA A 1 71 ? 10.347 -4.608 -23.297 1.00 66.88 71 ALA A N 1
ATOM 549 C CA . ALA A 1 71 ? 9.317 -4.356 -24.299 1.00 66.88 71 ALA A CA 1
ATOM 550 C C . ALA A 1 71 ? 8.514 -5.654 -24.420 1.00 66.88 71 ALA A C 1
ATOM 552 O O . ALA A 1 71 ? 9.077 -6.666 -24.824 1.00 66.88 71 ALA A O 1
ATOM 553 N N . GLY A 1 72 ? 7.273 -5.641 -23.930 1.00 55.78 72 GLY A N 1
ATOM 554 C CA . GLY A 1 72 ? 6.417 -6.830 -23.838 1.00 55.78 72 GLY A CA 1
ATOM 555 C C . GLY A 1 72 ? 6.263 -7.614 -25.135 1.00 55.78 72 GLY A C 1
ATOM 556 O O . GLY A 1 72 ? 6.343 -6.999 -26.223 1.00 55.78 72 GLY A O 1
#

Secondary structure (DSSP, 8-state):
--HHHHHHHHHHHHHHHHH-EETTEEGGGSHHHHHHHHHHHHHHHHHHHHHHHHHHHHHHS-HHHHHHHT--

InterPro domains:
  IPR009075 Acyl-CoA dehydrogenase/oxidase, C-terminal [PF00441] (4-66)
  IPR036250 Acyl-CoA dehydrogenase-like, C-terminal [SSF47203] (3-60)